Protein AF-K2C991-F1 (afdb_monomer)

Sequence (73 aa):
MTAENGFYLQPLNPSTPCHLVRIALPAQTNLYPEFSVGKHRLTIRFLTPNYFGAGKSTQAQGSTPFQLACCKI

Foldseek 3Di:
DKAFQQKDKDFDDLVDDQPDKDKDFDPPDQWDWDWDDDSTMIMIFIWRCDDPDPDHTHGHHGMGDMDIDRDDD

Radius of gyration: 13.3 Å; Cα contacts (8 Å, |Δi|>4): 141; chains: 1; bounding box: 30×27×34 Å

Structure (mmCIF, N/CA/C/O backbone):
data_AF-K2C991-F1
#
_entry.id   AF-K2C991-F1
#
loop_
_atom_site.group_PDB
_atom_site.id
_atom_site.type_symbol
_atom_site.label_atom_id
_atom_site.label_alt_id
_atom_site.label_comp_id
_atom_site.label_asym_id
_atom_site.label_entity_id
_atom_site.label_seq_id
_atom_site.pdbx_PDB_ins_code
_atom_site.Cartn_x
_atom_site.Cartn_y
_atom_site.Cartn_z
_atom_site.occupancy
_atom_site.B_iso_or_equiv
_atom_site.auth_seq_id
_atom_site.auth_comp_id
_atom_site.auth_asym_id
_atom_site.auth_atom_id
_atom_site.pdbx_PDB_model_num
ATOM 1 N N . MET A 1 1 ? 2.329 -12.212 1.487 1.00 94.50 1 MET A N 1
ATOM 2 C CA . MET A 1 1 ? 3.322 -11.209 1.924 1.00 94.50 1 MET A CA 1
ATOM 3 C C . MET A 1 1 ? 2.857 -10.608 3.234 1.00 94.50 1 MET A C 1
ATOM 5 O O . MET A 1 1 ? 1.688 -10.769 3.576 1.00 94.50 1 MET A O 1
ATOM 9 N N . THR A 1 2 ? 3.761 -9.945 3.949 1.00 96.06 2 THR A N 1
ATOM 10 C CA . THR A 1 2 ? 3.494 -9.408 5.283 1.00 96.06 2 THR A CA 1
ATOM 11 C C . THR A 1 2 ? 4.089 -8.011 5.394 1.00 96.06 2 THR A C 1
ATOM 13 O O . THR A 1 2 ? 5.246 -7.809 5.030 1.00 96.06 2 THR A O 1
ATOM 16 N N . ALA A 1 3 ? 3.278 -7.049 5.827 1.00 97.06 3 ALA A N 1
ATOM 17 C CA . ALA A 1 3 ? 3.706 -5.684 6.096 1.00 97.06 3 ALA A CA 1
ATOM 18 C C . ALA A 1 3 ? 3.945 -5.510 7.591 1.00 97.06 3 ALA A C 1
ATOM 20 O O . ALA A 1 3 ? 3.050 -5.788 8.389 1.00 97.06 3 ALA A O 1
ATOM 21 N N . GLU A 1 4 ? 5.125 -5.027 7.959 1.00 97.44 4 GLU A N 1
ATOM 22 C CA . GLU A 1 4 ? 5.493 -4.810 9.354 1.00 9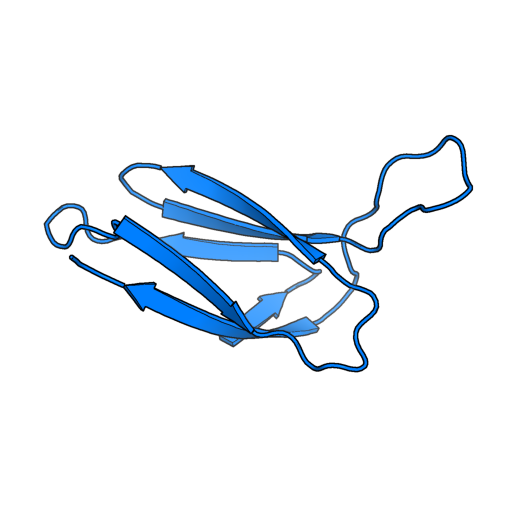7.44 4 GLU A CA 1
ATOM 23 C C . GLU A 1 4 ? 5.138 -3.387 9.767 1.00 97.44 4 GLU A C 1
ATOM 25 O O . GLU A 1 4 ? 5.463 -2.424 9.070 1.00 97.44 4 GLU A O 1
ATOM 30 N N . ASN A 1 5 ? 4.427 -3.256 10.887 1.00 96.44 5 ASN A N 1
ATOM 31 C CA . ASN A 1 5 ? 3.843 -1.993 11.346 1.00 96.44 5 ASN A CA 1
ATOM 32 C C . ASN A 1 5 ? 3.070 -1.271 10.235 1.00 96.44 5 ASN A C 1
ATOM 34 O O . ASN A 1 5 ? 3.252 -0.074 10.013 1.00 96.44 5 ASN A O 1
ATOM 38 N N . GLY A 1 6 ? 2.266 -2.026 9.482 1.00 96.25 6 GLY A N 1
ATOM 39 C CA . GLY A 1 6 ? 1.473 -1.494 8.376 1.00 96.25 6 GLY A CA 1
ATOM 40 C C . GLY A 1 6 ? 2.292 -0.953 7.201 1.00 96.25 6 GLY A C 1
ATOM 41 O O . GLY A 1 6 ? 1.732 -0.241 6.373 1.00 96.25 6 GLY A O 1
ATOM 42 N N . PHE A 1 7 ? 3.589 -1.257 7.100 1.00 97.50 7 PHE A N 1
ATOM 43 C CA . PHE A 1 7 ? 4.460 -0.785 6.026 1.00 97.50 7 PHE A CA 1
ATOM 44 C C . PHE A 1 7 ? 5.104 -1.945 5.264 1.00 97.50 7 PHE A C 1
ATOM 46 O O . PHE A 1 7 ? 5.595 -2.913 5.846 1.00 97.50 7 PHE A O 1
ATOM 53 N N . TYR A 1 8 ? 5.132 -1.832 3.939 1.00 97.44 8 TYR A N 1
ATOM 54 C CA . TYR A 1 8 ? 5.811 -2.777 3.064 1.00 97.44 8 TYR A CA 1
ATOM 55 C C . TYR A 1 8 ? 6.567 -2.046 1.959 1.00 97.44 8 TYR A C 1
ATOM 57 O O . TYR A 1 8 ? 6.046 -1.112 1.348 1.00 97.44 8 TYR A O 1
ATOM 65 N N . LEU A 1 9 ? 7.787 -2.500 1.675 1.00 95.81 9 LEU A N 1
ATOM 66 C CA . LEU A 1 9 ? 8.609 -2.013 0.576 1.00 95.81 9 LEU A CA 1
ATOM 67 C C . LEU A 1 9 ? 9.116 -3.199 -0.232 1.00 95.81 9 LEU A C 1
ATOM 69 O O . LEU A 1 9 ? 9.680 -4.142 0.321 1.00 95.81 9 LEU A O 1
ATOM 73 N N . GLN A 1 10 ? 8.962 -3.113 -1.548 1.00 93.56 10 GLN A N 1
ATOM 74 C CA . GLN A 1 10 ? 9.495 -4.090 -2.483 1.00 93.56 10 GLN A CA 1
ATOM 75 C C . GLN A 1 10 ? 10.261 -3.385 -3.607 1.00 93.56 10 GLN A C 1
ATOM 77 O O . GLN A 1 10 ? 9.712 -2.478 -4.243 1.00 93.56 10 GLN A O 1
ATOM 82 N N . PRO A 1 11 ? 11.505 -3.800 -3.904 1.00 92.38 11 PRO A N 1
ATOM 83 C CA . PRO A 1 11 ? 12.196 -3.344 -5.099 1.00 92.38 11 PRO A CA 1
ATOM 84 C C . PRO A 1 11 ? 11.467 -3.844 -6.353 1.00 92.38 11 PRO A C 1
ATOM 86 O O . PRO A 1 11 ? 11.040 -4.995 -6.433 1.00 92.38 11 PRO A O 1
ATOM 89 N N . LEU A 1 12 ? 11.334 -2.976 -7.350 1.00 89.50 12 LEU A N 1
ATOM 90 C CA . LEU A 1 12 ? 10.816 -3.335 -8.666 1.00 89.50 12 LEU A CA 1
ATOM 91 C C . LEU A 1 12 ? 11.986 -3.486 -9.631 1.00 89.50 12 LEU A C 1
ATOM 93 O O . LEU A 1 12 ? 12.904 -2.667 -9.633 1.00 89.50 12 LEU A O 1
ATOM 97 N N . ASN A 1 13 ? 11.947 -4.531 -10.455 1.00 86.56 13 ASN A N 1
ATOM 98 C CA . ASN A 1 13 ? 12.933 -4.726 -11.507 1.00 86.56 13 ASN A CA 1
ATOM 99 C C . ASN A 1 13 ? 12.613 -3.773 -12.675 1.00 86.56 13 ASN A C 1
ATOM 101 O O . ASN A 1 13 ? 11.587 -3.967 -13.326 1.00 86.56 13 ASN A O 1
ATOM 105 N N . PRO A 1 14 ? 13.472 -2.788 -12.997 1.00 82.50 14 PRO A N 1
ATOM 106 C CA . PRO A 1 14 ? 13.199 -1.834 -14.073 1.00 82.50 14 PRO A CA 1
ATOM 107 C C . PRO A 1 14 ? 13.099 -2.483 -15.458 1.00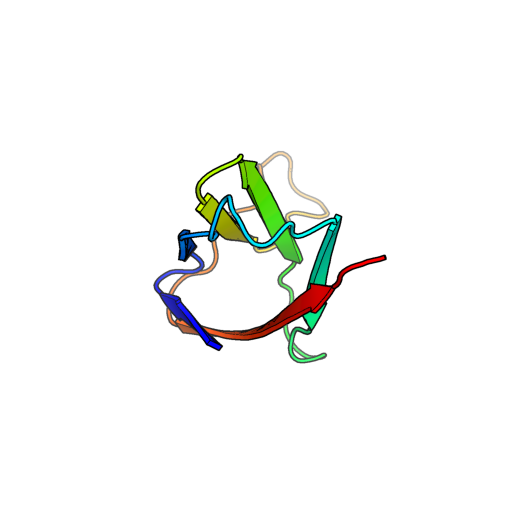 82.50 14 PRO A C 1
ATOM 109 O O . PRO A 1 14 ? 12.430 -1.944 -16.334 1.00 82.50 14 PRO A O 1
ATOM 112 N N . SER A 1 15 ? 13.741 -3.639 -15.655 1.00 85.50 15 SER A N 1
ATOM 113 C CA . SER A 1 15 ? 13.671 -4.420 -16.896 1.00 85.50 15 SER A CA 1
ATOM 114 C C . SER A 1 15 ? 12.381 -5.236 -17.005 1.00 85.50 15 SER A C 1
ATOM 116 O O . SER A 1 15 ? 12.121 -5.855 -18.031 1.00 85.50 15 SER A O 1
ATOM 118 N N . THR A 1 16 ? 11.581 -5.284 -15.937 1.00 83.75 16 THR A N 1
ATOM 119 C CA . THR A 1 16 ? 10.319 -6.019 -15.875 1.00 83.75 16 THR A CA 1
ATOM 120 C C . THR A 1 16 ? 9.196 -5.057 -15.491 1.00 83.75 16 THR A C 1
ATOM 122 O O . THR A 1 16 ? 8.936 -4.875 -14.301 1.00 83.75 16 THR A O 1
ATOM 125 N N . PRO A 1 17 ? 8.523 -4.423 -16.467 1.00 82.12 17 PRO A N 1
ATOM 126 C CA . PRO A 1 17 ? 7.530 -3.405 -16.163 1.00 82.12 17 PRO A CA 1
ATOM 127 C C . PRO A 1 17 ? 6.377 -3.992 -15.346 1.00 82.12 17 PRO A C 1
ATOM 129 O O . PRO A 1 17 ? 5.922 -5.110 -15.593 1.00 82.12 17 PRO A O 1
ATOM 132 N N . CYS A 1 18 ? 5.923 -3.217 -14.363 1.00 86.50 18 CYS A N 1
ATOM 133 C CA . CYS A 1 18 ? 4.728 -3.487 -13.580 1.00 86.50 18 CYS A CA 1
ATOM 134 C C . CYS A 1 18 ? 3.670 -2.461 -13.973 1.00 86.50 18 CYS A C 1
ATOM 136 O O . CYS A 1 18 ? 3.766 -1.307 -13.560 1.00 86.50 18 CYS A O 1
ATOM 138 N N . HIS A 1 19 ? 2.700 -2.848 -14.800 1.00 87.62 19 HIS A N 1
ATOM 139 C CA . HIS A 1 19 ? 1.675 -1.911 -15.274 1.00 87.62 19 HIS A CA 1
ATOM 140 C C . HIS A 1 19 ? 0.518 -1.783 -14.285 1.00 87.62 19 HIS A C 1
ATOM 142 O O . HIS A 1 19 ? -0.083 -0.718 -14.174 1.00 87.62 19 HIS A O 1
ATOM 148 N N . LEU A 1 20 ? 0.220 -2.856 -13.548 1.00 90.69 20 LEU A N 1
ATOM 149 C CA . LEU A 1 20 ? -0.855 -2.874 -12.566 1.00 90.69 20 LEU A CA 1
ATOM 150 C C . LEU A 1 20 ? -0.407 -3.585 -11.292 1.00 90.69 20 LEU A C 1
ATOM 152 O O . LEU A 1 20 ? 0.046 -4.727 -11.325 1.00 90.69 20 LEU A O 1
ATOM 156 N N . VAL A 1 21 ? -0.596 -2.915 -10.159 1.00 91.81 21 VAL A N 1
ATOM 157 C CA . VAL A 1 21 ? -0.429 -3.499 -8.828 1.00 91.81 21 VAL A CA 1
ATOM 158 C C . VAL A 1 21 ? -1.805 -3.877 -8.294 1.00 91.81 21 VAL A C 1
ATOM 160 O O . VAL A 1 21 ? -2.707 -3.043 -8.245 1.00 91.81 21 VAL A O 1
ATOM 163 N N . ARG A 1 22 ? -1.972 -5.135 -7.884 1.00 94.44 22 ARG A N 1
ATOM 164 C CA . ARG A 1 22 ? -3.185 -5.629 -7.222 1.00 94.44 22 ARG A CA 1
ATOM 165 C C . ARG A 1 22 ? -2.843 -6.091 -5.817 1.00 94.44 22 ARG A C 1
ATOM 167 O O . ARG A 1 22 ? -1.871 -6.822 -5.627 1.00 94.44 22 ARG A O 1
ATOM 174 N N . ILE A 1 23 ? -3.676 -5.697 -4.860 1.00 95.25 23 ILE A N 1
ATOM 175 C CA . ILE A 1 23 ? -3.610 -6.157 -3.476 1.00 95.25 23 ILE A CA 1
ATOM 176 C C . ILE A 1 23 ? -4.907 -6.866 -3.126 1.00 95.25 23 ILE A C 1
ATOM 178 O O . ILE A 1 23 ? -5.984 -6.372 -3.453 1.00 95.25 23 ILE A O 1
ATOM 182 N N . ALA A 1 24 ? -4.790 -7.994 -2.433 1.00 96.12 24 ALA A N 1
ATOM 183 C CA . ALA A 1 24 ? -5.905 -8.590 -1.714 1.00 96.12 24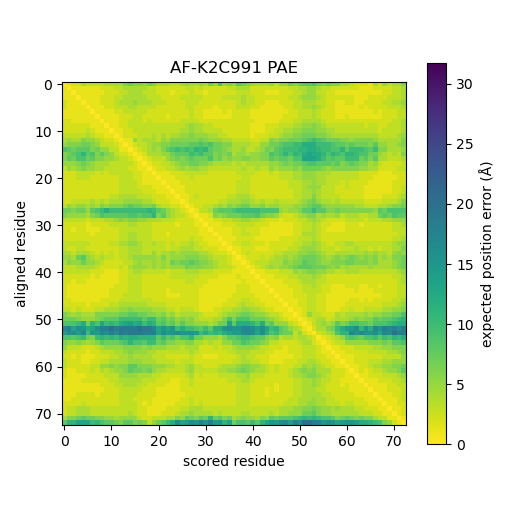 ALA A CA 1
ATOM 184 C C . ALA A 1 24 ? -5.616 -8.548 -0.211 1.00 96.12 24 ALA A C 1
ATOM 186 O O . ALA A 1 24 ? -4.541 -8.958 0.240 1.00 96.12 24 ALA A O 1
ATOM 187 N N . LEU A 1 25 ? -6.594 -8.043 0.537 1.00 95.06 25 LEU A N 1
ATOM 188 C CA . LEU A 1 25 ? -6.616 -8.021 1.993 1.00 95.06 25 LEU A CA 1
ATOM 189 C C . LEU A 1 25 ? -7.647 -9.030 2.512 1.00 95.06 25 LEU A C 1
ATOM 191 O O . LEU A 1 25 ? -8.624 -9.304 1.808 1.00 95.06 25 LEU A O 1
ATOM 195 N N . PRO A 1 26 ? -7.467 -9.578 3.727 1.00 92.50 26 PRO A N 1
ATOM 196 C CA . PRO A 1 26 ? -8.515 -10.361 4.367 1.00 92.50 26 PRO A CA 1
ATOM 197 C C . PRO A 1 26 ? -9.796 -9.526 4.511 1.00 92.50 26 PRO A C 1
ATOM 199 O O . PRO A 1 26 ? -9.751 -8.359 4.898 1.00 92.50 26 PRO A O 1
ATOM 202 N N . ALA A 1 27 ? -10.950 -10.131 4.219 1.00 88.25 27 ALA A N 1
ATOM 203 C CA . ALA A 1 27 ? -12.234 -9.425 4.184 1.00 88.25 27 ALA A CA 1
ATOM 204 C C . ALA A 1 27 ? -12.613 -8.782 5.530 1.00 88.25 27 ALA A C 1
ATOM 206 O O . ALA A 1 27 ? -13.357 -7.809 5.565 1.00 88.25 27 ALA A O 1
ATOM 207 N N . GLN A 1 28 ? -12.095 -9.317 6.637 1.00 88.19 28 GLN A N 1
ATOM 208 C CA . GLN A 1 28 ? -12.366 -8.832 7.988 1.00 88.19 28 GLN A CA 1
ATOM 209 C C . GLN A 1 28 ? -11.455 -7.665 8.414 1.00 88.19 28 GLN A C 1
ATOM 211 O O . GLN A 1 28 ? -11.595 -7.172 9.531 1.00 88.19 28 GLN A O 1
ATOM 216 N N . THR A 1 29 ? -10.512 -7.210 7.575 1.00 90.06 29 THR A N 1
ATOM 217 C CA . THR A 1 29 ? -9.660 -6.060 7.928 1.00 90.06 29 THR A CA 1
ATOM 218 C C . THR A 1 29 ? -10.378 -4.738 7.664 1.00 90.06 29 THR A C 1
ATOM 220 O O . THR A 1 29 ? -10.882 -4.519 6.567 1.00 90.06 29 THR A O 1
ATOM 223 N N . ASN A 1 30 ? -10.354 -3.819 8.633 1.00 93.06 30 ASN A N 1
ATOM 224 C CA . ASN A 1 30 ? -10.727 -2.416 8.423 1.00 93.06 30 ASN A CA 1
ATOM 225 C C . ASN A 1 30 ? -9.504 -1.604 7.964 1.00 93.06 30 ASN A C 1
ATOM 227 O O . ASN A 1 30 ? -9.128 -0.619 8.597 1.00 93.06 30 ASN A O 1
ATOM 231 N N . LEU A 1 31 ? -8.815 -2.086 6.931 1.00 95.75 31 LEU A N 1
ATOM 232 C CA . LEU A 1 31 ? -7.595 -1.480 6.408 1.00 95.75 31 LEU A CA 1
ATOM 233 C C . LEU A 1 31 ? -7.743 -1.216 4.917 1.00 95.75 31 LEU A C 1
ATOM 235 O O . LEU A 1 31 ? -8.351 -2.004 4.194 1.00 95.75 31 LEU A O 1
ATOM 239 N N . TYR A 1 32 ? -7.121 -0.142 4.448 1.00 95.44 32 TYR A N 1
ATOM 240 C CA . TYR A 1 32 ? -6.943 0.098 3.022 1.00 95.44 32 TYR A CA 1
ATOM 241 C C . TYR A 1 32 ? -5.471 0.386 2.705 1.00 95.44 32 TYR A C 1
ATOM 243 O O . TYR A 1 32 ? -4.761 0.963 3.535 1.00 95.44 32 TYR A O 1
ATOM 251 N N . PRO A 1 33 ? -4.981 -0.035 1.527 1.00 95.81 33 PRO A N 1
ATOM 252 C CA . PRO A 1 33 ? -3.626 0.267 1.103 1.00 95.81 33 PRO A CA 1
ATOM 253 C C . PRO A 1 33 ? -3.540 1.671 0.488 1.00 95.81 33 PRO A C 1
ATOM 255 O O . PRO A 1 33 ? -4.324 2.044 -0.382 1.00 95.81 33 PRO A O 1
ATOM 258 N N . GLU A 1 34 ? -2.527 2.422 0.896 1.00 96.31 34 GLU A N 1
ATOM 259 C CA . GLU A 1 34 ? -2.016 3.609 0.219 1.00 96.31 34 GLU A CA 1
ATOM 260 C C . GLU A 1 34 ? -0.725 3.223 -0.513 1.00 96.31 34 GLU A C 1
ATOM 262 O O . GLU A 1 34 ? 0.196 2.650 0.077 1.00 96.31 34 GLU A O 1
ATOM 267 N N . PHE A 1 35 ? -0.663 3.521 -1.811 1.00 94.00 35 PHE A N 1
ATOM 268 C CA . PHE A 1 35 ? 0.449 3.130 -2.673 1.00 94.00 35 PHE A CA 1
ATOM 269 C C . PHE A 1 35 ? 1.355 4.313 -2.996 1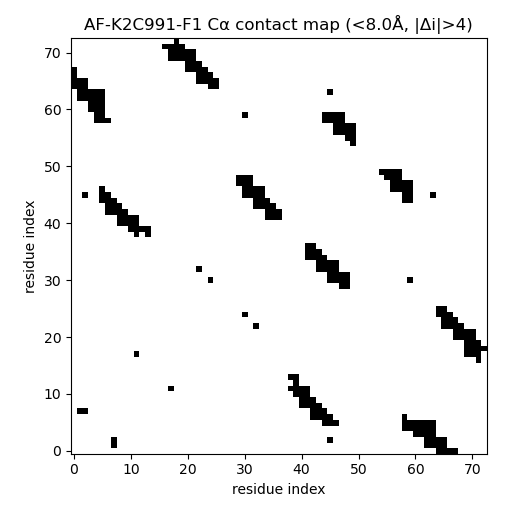.00 94.00 35 PHE A C 1
ATOM 271 O O . PHE A 1 35 ? 0.892 5.401 -3.332 1.00 94.00 35 PHE A O 1
ATOM 278 N N . SER A 1 36 ? 2.659 4.057 -3.015 1.00 93.00 36 SER A N 1
ATOM 279 C CA . SER A 1 36 ? 3.636 4.901 -3.696 1.00 93.00 36 SER A CA 1
ATOM 280 C C . SER A 1 36 ? 4.482 4.015 -4.602 1.00 93.00 36 SER A C 1
ATOM 282 O O . SER A 1 36 ? 5.206 3.139 -4.128 1.00 93.00 36 SER A O 1
ATOM 284 N N . VAL A 1 37 ? 4.353 4.200 -5.916 1.00 88.31 37 VAL A N 1
ATOM 285 C CA . VAL A 1 37 ? 5.028 3.370 -6.922 1.00 88.31 37 VAL A CA 1
ATOM 286 C C . VAL A 1 37 ? 5.950 4.247 -7.752 1.00 88.31 37 VAL A C 1
ATOM 288 O O . VAL A 1 37 ? 5.517 5.241 -8.329 1.00 88.31 37 VAL A O 1
ATOM 291 N N . GLY A 1 38 ? 7.225 3.879 -7.815 1.00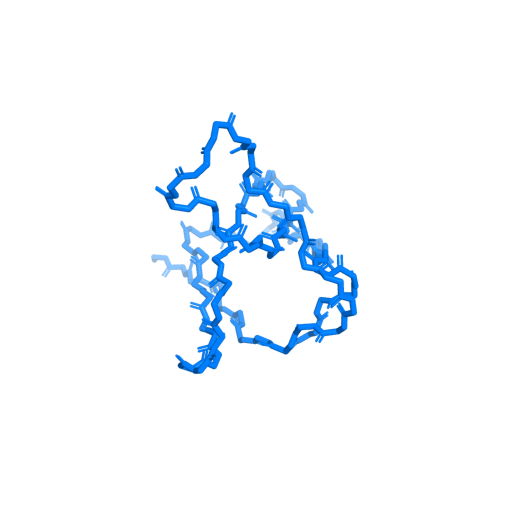 85.56 38 GLY A N 1
ATOM 292 C CA . GLY A 1 38 ? 8.211 4.501 -8.694 1.00 85.56 38 GLY A CA 1
ATOM 293 C C . GLY A 1 38 ? 8.914 3.467 -9.568 1.00 85.56 38 GLY A C 1
ATOM 294 O O . GLY A 1 38 ? 8.676 2.268 -9.454 1.00 85.56 38 GLY A O 1
ATOM 295 N N . LYS A 1 39 ? 9.857 3.924 -10.399 1.00 84.56 39 LYS A N 1
ATOM 296 C CA . LYS A 1 39 ? 10.624 3.063 -11.322 1.00 84.56 39 LYS A CA 1
ATOM 297 C C . LYS A 1 39 ? 11.347 1.895 -10.635 1.00 84.56 39 LYS A C 1
ATOM 299 O O . LYS A 1 39 ? 11.521 0.843 -11.236 1.00 84.56 39 LYS A O 1
ATOM 304 N N . HIS A 1 40 ? 11.791 2.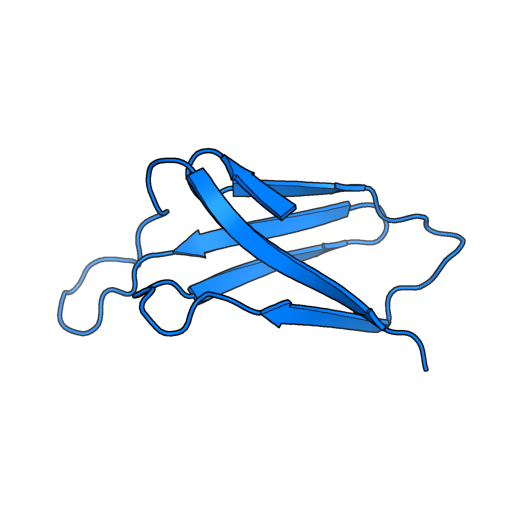095 -9.395 1.00 89.25 40 HIS A N 1
ATOM 305 C CA . HIS A 1 40 ? 12.674 1.159 -8.691 1.00 89.25 40 HIS A CA 1
ATOM 306 C C . HIS A 1 40 ? 12.036 0.493 -7.476 1.00 89.25 40 HIS A C 1
ATOM 308 O O . HIS A 1 40 ? 12.606 -0.449 -6.932 1.00 89.25 40 HIS A O 1
ATOM 314 N N . ARG A 1 41 ? 10.894 0.992 -6.997 1.00 92.81 41 ARG A N 1
ATOM 315 C CA . ARG A 1 41 ? 10.299 0.506 -5.751 1.00 92.81 41 ARG A CA 1
ATOM 316 C C . ARG A 1 41 ? 8.799 0.729 -5.703 1.00 92.81 41 ARG A C 1
ATOM 318 O O . ARG A 1 41 ? 8.295 1.747 -6.176 1.00 92.81 41 ARG A O 1
ATOM 325 N N . LEU A 1 42 ? 8.139 -0.227 -5.072 1.00 94.44 42 LEU A N 1
ATOM 326 C CA . LEU A 1 42 ? 6.767 -0.169 -4.611 1.00 94.44 42 LEU A CA 1
ATOM 327 C C . LEU A 1 42 ? 6.799 -0.032 -3.091 1.00 94.44 42 LEU A C 1
ATOM 329 O O . LEU A 1 42 ? 7.411 -0.854 -2.409 1.00 94.44 42 LEU A O 1
ATOM 333 N N . THR A 1 43 ? 6.114 0.976 -2.577 1.00 96.44 43 THR A N 1
ATOM 334 C CA . THR A 1 43 ? 5.864 1.163 -1.152 1.00 96.44 43 THR A CA 1
ATOM 335 C C . THR A 1 43 ? 4.363 1.092 -0.899 1.00 96.44 43 THR A C 1
ATOM 337 O O . THR A 1 43 ? 3.579 1.678 -1.650 1.00 96.44 43 THR A O 1
ATOM 340 N N . ILE A 1 44 ? 3.966 0.387 0.157 1.00 97.19 44 ILE A N 1
ATOM 341 C CA . ILE A 1 44 ? 2.571 0.220 0.566 1.00 97.19 44 ILE A CA 1
ATOM 342 C C . ILE A 1 44 ? 2.450 0.562 2.046 1.00 97.19 44 ILE A C 1
ATOM 344 O O . ILE A 1 44 ? 3.205 0.043 2.871 1.00 97.19 44 ILE A O 1
ATOM 348 N N . ARG A 1 45 ? 1.482 1.418 2.374 1.00 97.56 45 ARG A N 1
ATOM 349 C CA . ARG A 1 45 ? 1.069 1.709 3.747 1.00 97.56 45 ARG A CA 1
ATOM 350 C C . ARG A 1 45 ? -0.353 1.219 3.947 1.00 97.56 45 ARG A C 1
ATOM 352 O O . ARG A 1 45 ? -1.246 1.625 3.217 1.00 97.56 45 ARG A O 1
ATOM 359 N N . PHE A 1 46 ? -0.570 0.359 4.927 1.00 97.50 46 PHE A N 1
ATOM 360 C CA . PHE A 1 46 ? -1.901 -0.074 5.327 1.00 97.50 46 PHE A CA 1
ATOM 361 C C . PHE A 1 46 ? -2.424 0.882 6.386 1.00 97.50 46 PHE A C 1
ATOM 363 O O . PHE A 1 46 ? -1.779 1.085 7.417 1.00 97.50 46 PHE A O 1
ATOM 370 N N . LEU A 1 47 ? -3.565 1.501 6.107 1.00 96.75 47 LEU A N 1
ATOM 371 C CA . LEU A 1 47 ? -4.135 2.555 6.929 1.00 96.75 47 LEU A CA 1
ATOM 372 C C . LEU A 1 47 ? -5.494 2.132 7.483 1.00 96.75 47 LEU A C 1
ATOM 374 O O . LEU A 1 47 ? -6.313 1.567 6.757 1.00 96.75 47 LEU A O 1
ATOM 378 N N . THR A 1 48 ? -5.745 2.463 8.747 1.00 95.38 48 THR A N 1
ATOM 379 C CA . THR A 1 48 ? -7.080 2.429 9.337 1.00 95.38 48 THR A CA 1
ATOM 380 C C . THR A 1 48 ? -7.825 3.697 8.907 1.00 95.38 48 THR A C 1
ATOM 382 O O . THR A 1 48 ? -7.349 4.806 9.180 1.00 95.38 48 THR A O 1
ATOM 385 N N . PRO A 1 49 ? -8.974 3.569 8.229 1.00 93.44 49 PRO A N 1
ATOM 386 C CA . PRO A 1 49 ? -9.755 4.705 7.769 1.00 93.44 49 PRO A CA 1
ATOM 387 C C . PRO A 1 49 ? -10.374 5.464 8.943 1.00 93.44 49 PRO A C 1
ATOM 389 O O . PRO A 1 49 ? -10.929 4.872 9.869 1.00 93.44 49 PRO A O 1
ATOM 392 N N . ASN A 1 50 ? -10.312 6.793 8.878 1.00 92.56 50 ASN A N 1
ATOM 393 C CA . ASN A 1 50 ? -11.063 7.669 9.769 1.00 92.56 50 ASN A CA 1
ATOM 394 C C . ASN A 1 50 ? -12.302 8.199 9.037 1.00 92.56 50 ASN A C 1
ATOM 396 O O . ASN A 1 50 ? -12.216 9.176 8.301 1.00 92.56 50 ASN A O 1
ATOM 400 N N . TYR A 1 51 ? -13.439 7.521 9.200 1.00 86.19 51 TYR A N 1
ATOM 401 C CA . TYR A 1 51 ? -14.656 7.831 8.440 1.00 86.19 51 TYR A CA 1
ATOM 402 C C . TYR A 1 51 ? -15.424 9.056 8.949 1.00 86.19 51 TYR A C 1
ATOM 404 O O . TYR A 1 51 ? -16.069 9.737 8.159 1.00 86.19 51 TYR A O 1
ATOM 412 N N . PHE A 1 52 ? -15.381 9.325 10.258 1.00 85.75 52 PHE A N 1
ATOM 413 C CA . PHE A 1 52 ? -16.277 10.293 10.909 1.00 85.75 52 PHE A CA 1
ATOM 414 C C . PHE A 1 52 ? -15.551 11.343 11.763 1.00 85.75 52 PHE A C 1
ATOM 41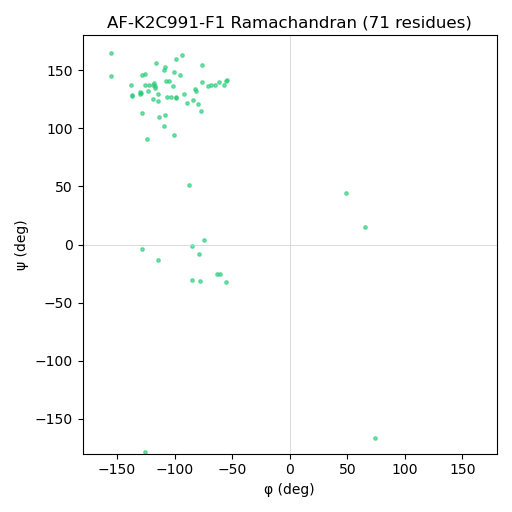6 O O . PHE A 1 52 ? -16.193 12.234 12.313 1.00 85.75 52 PHE A O 1
ATOM 423 N N . GLY A 1 53 ? -14.227 11.251 11.908 1.00 81.75 53 GLY A N 1
ATOM 424 C CA . GLY A 1 53 ? -13.426 12.215 12.659 1.00 81.75 53 GLY A CA 1
ATOM 425 C C . GLY A 1 53 ? -12.748 13.255 11.764 1.00 81.75 53 GLY A C 1
ATOM 426 O O . GLY A 1 53 ? -12.492 13.016 10.591 1.00 81.75 53 GLY A O 1
ATOM 427 N N . ALA A 1 54 ? -12.355 14.390 12.349 1.00 78.88 54 ALA A N 1
ATOM 428 C CA . ALA A 1 54 ? -11.572 15.435 11.669 1.00 78.88 54 ALA A CA 1
ATOM 429 C C . ALA A 1 54 ? -10.079 15.074 11.466 1.00 78.88 54 ALA A C 1
ATOM 431 O O . ALA A 1 54 ? -9.284 15.901 11.020 1.00 78.88 54 ALA A O 1
ATOM 432 N N . GLY A 1 55 ? -9.668 13.861 11.847 1.00 86.00 55 GLY A N 1
ATOM 433 C CA . GLY A 1 55 ? -8.282 13.399 11.780 1.00 86.00 55 GLY A CA 1
ATOM 434 C C . GLY A 1 55 ? -7.963 12.654 10.484 1.00 86.00 55 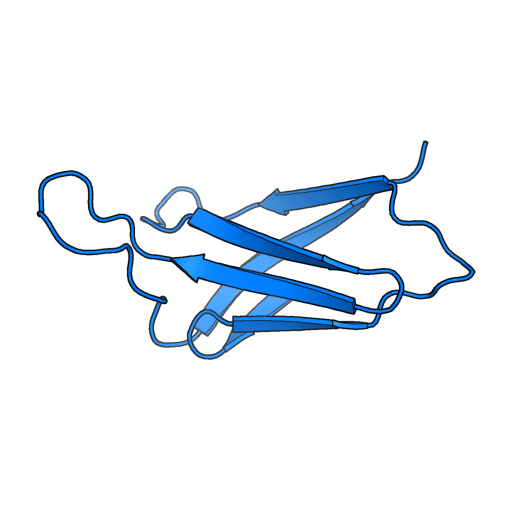GLY A C 1
ATOM 435 O O . GLY A 1 55 ? -8.850 12.159 9.797 1.00 86.00 55 GLY A O 1
ATOM 436 N N . LYS A 1 56 ? -6.673 12.503 10.179 1.00 90.50 56 LYS A N 1
ATOM 437 C CA . LYS A 1 56 ? -6.210 11.686 9.047 1.00 90.50 56 LYS A CA 1
ATOM 438 C C . LYS A 1 56 ? -6.292 10.193 9.378 1.00 90.50 56 LYS A C 1
ATOM 440 O O . LYS A 1 56 ? -6.188 9.817 10.545 1.00 90.50 56 LYS A O 1
ATOM 445 N N . SER A 1 57 ? -6.419 9.353 8.351 1.00 94.81 57 SER A N 1
ATOM 446 C CA . SER A 1 57 ? -6.211 7.907 8.483 1.00 94.81 57 SER A CA 1
ATOM 447 C C . SER A 1 57 ? -4.835 7.617 9.084 1.00 94.81 57 SER A C 1
ATOM 449 O O . SER A 1 57 ? -3.849 8.293 8.769 1.00 94.81 57 SER A O 1
ATOM 451 N N . THR A 1 58 ? -4.763 6.616 9.953 1.00 95.12 58 THR A N 1
ATOM 452 C CA . THR A 1 58 ? -3.545 6.263 10.692 1.00 95.12 58 THR A CA 1
ATOM 453 C C . THR A 1 58 ? -2.969 4.955 10.181 1.00 95.12 58 THR A C 1
ATOM 455 O O . THR A 1 58 ? -3.694 4.096 9.694 1.00 95.12 58 THR A O 1
ATOM 458 N N . GLN A 1 59 ? -1.650 4.793 10.263 1.00 96.75 59 GLN A N 1
ATOM 459 C CA . GLN A 1 59 ? -1.007 3.554 9.835 1.00 96.75 59 GLN A CA 1
ATOM 460 C C . GLN A 1 59 ? -1.323 2.417 10.805 1.00 96.75 59 GLN A C 1
ATOM 462 O O . GLN A 1 59 ? -1.267 2.602 12.025 1.00 96.75 59 GLN A O 1
ATOM 467 N N . ALA A 1 60 ? -1.632 1.250 10.242 1.00 96.06 60 ALA A N 1
ATOM 468 C CA . ALA A 1 60 ? -1.842 0.029 10.997 1.00 96.06 60 ALA A CA 1
ATOM 469 C C . ALA A 1 60 ? -0.620 -0.270 11.873 1.00 96.06 60 ALA A C 1
ATOM 471 O O . ALA A 1 60 ? 0.524 -0.081 11.459 1.00 96.06 60 ALA A O 1
ATOM 472 N N . GLN A 1 61 ? -0.870 -0.740 13.088 1.00 94.31 61 GLN A N 1
ATOM 473 C CA . GLN A 1 61 ? 0.174 -1.212 13.990 1.00 94.31 61 GLN A CA 1
ATOM 474 C C . GLN A 1 61 ? 0.307 -2.730 13.846 1.00 94.31 61 GLN A C 1
ATOM 476 O O . GLN A 1 61 ? -0.686 -3.423 13.621 1.00 94.31 61 GLN A O 1
ATOM 481 N N . GLY A 1 62 ? 1.525 -3.250 13.991 1.00 92.38 62 GLY A N 1
ATOM 482 C CA . GLY A 1 62 ? 1.788 -4.682 13.883 1.00 92.38 62 GLY A CA 1
ATOM 483 C C . GLY A 1 62 ? 1.747 -5.239 12.456 1.00 92.38 62 GLY A C 1
ATOM 484 O O . GLY A 1 62 ? 1.807 -4.514 11.459 1.00 92.38 62 GLY A O 1
ATOM 485 N N . SER A 1 63 ? 1.711 -6.567 12.385 1.00 95.31 63 SER A N 1
ATOM 486 C CA . SER A 1 63 ? 1.894 -7.336 11.158 1.00 95.31 63 SER A CA 1
ATOM 487 C C . SER A 1 63 ? 0.584 -7.459 10.370 1.00 95.31 63 SER A C 1
ATOM 489 O O . SER A 1 63 ? -0.428 -7.918 10.898 1.00 95.31 63 SER A O 1
ATOM 491 N N . THR A 1 64 ? 0.583 -7.040 9.102 1.00 95.50 64 THR A N 1
ATOM 492 C CA . THR A 1 64 ? -0.587 -7.105 8.208 1.00 95.50 64 THR A CA 1
ATOM 493 C C . THR A 1 64 ? -0.325 -8.093 7.067 1.00 95.50 64 THR A C 1
ATOM 495 O O . THR A 1 64 ? 0.494 -7.795 6.192 1.00 95.50 64 THR A O 1
ATOM 498 N N . PRO A 1 65 ? -0.988 -9.264 7.036 1.00 96.56 65 PRO A N 1
ATOM 499 C CA . PRO A 1 65 ? -0.866 -10.204 5.929 1.00 96.56 65 PRO A CA 1
ATOM 500 C C . PRO A 1 65 ? -1.675 -9.732 4.715 1.00 96.56 65 PRO A C 1
ATOM 502 O O . PRO A 1 65 ? -2.805 -9.261 4.840 1.00 96.56 65 PRO A O 1
ATOM 505 N N . PHE A 1 66 ? -1.108 -9.894 3.522 1.00 96.62 66 PHE A N 1
ATOM 506 C CA . PHE A 1 66 ? -1.753 -9.520 2.262 1.00 96.62 66 PHE A CA 1
ATOM 507 C C . PHE A 1 66 ? -1.207 -10.329 1.079 1.00 96.62 66 PHE A C 1
ATOM 509 O O . PHE A 1 66 ? -0.139 -10.952 1.151 1.00 96.62 66 PHE A O 1
ATOM 516 N N . GLN A 1 67 ? -1.921 -10.298 -0.044 1.00 97.25 67 GLN A N 1
ATOM 517 C CA . GLN A 1 67 ? -1.431 -10.815 -1.323 1.00 97.25 67 GLN A CA 1
ATOM 518 C C . GLN A 1 67 ? -1.111 -9.658 -2.264 1.00 97.25 67 GLN A C 1
ATOM 520 O O . GLN A 1 67 ? -1.858 -8.684 -2.313 1.00 97.25 67 GLN A O 1
ATOM 525 N N . LEU A 1 68 ? -0.019 -9.787 -3.016 1.00 95.38 68 LEU A N 1
ATOM 526 C CA . LEU A 1 68 ? 0.427 -8.827 -4.021 1.00 95.38 68 LEU A CA 1
ATOM 527 C C . LEU A 1 68 ? 0.544 -9.530 -5.365 1.00 95.38 68 LEU A C 1
ATOM 529 O O . LEU A 1 68 ? 1.192 -10.572 -5.462 1.00 95.38 68 LEU A O 1
ATOM 533 N N . ALA A 1 69 ? -0.013 -8.917 -6.401 1.00 93.31 69 ALA A N 1
ATOM 534 C CA . ALA A 1 69 ? 0.261 -9.283 -7.779 1.00 93.31 69 ALA A CA 1
ATOM 535 C C . ALA A 1 69 ? 0.722 -8.054 -8.563 1.00 93.31 69 ALA A C 1
ATOM 537 O O . ALA A 1 69 ? 0.162 -6.965 -8.437 1.00 93.31 69 ALA A O 1
ATOM 538 N N . CYS A 1 70 ? 1.746 -8.259 -9.384 1.00 90.69 70 CYS A N 1
ATOM 539 C CA . CYS A 1 70 ? 2.209 -7.299 -10.369 1.00 90.69 70 CYS A CA 1
ATOM 540 C C . CYS A 1 70 ? 1.833 -7.828 -11.755 1.00 90.69 70 CYS A C 1
ATOM 542 O O . CYS A 1 70 ? 2.350 -8.859 -12.190 1.00 90.69 70 CYS A O 1
ATOM 544 N N . CYS A 1 71 ? 0.897 -7.159 -12.418 1.00 89.94 71 CYS A N 1
ATOM 545 C CA . CYS A 1 71 ? 0.371 -7.572 -13.710 1.00 89.94 71 CYS A CA 1
ATOM 546 C C . CYS A 1 71 ? 1.012 -6.762 -14.841 1.00 89.94 71 CYS A C 1
ATOM 548 O O . CYS A 1 71 ? 1.366 -5.587 -14.688 1.00 89.94 71 CYS A O 1
ATOM 550 N N . LYS A 1 72 ? 1.139 -7.424 -15.987 1.00 87.25 72 LYS A N 1
ATOM 551 C CA . LYS A 1 72 ? 1.646 -6.869 -17.240 1.00 87.25 72 LYS A CA 1
ATOM 552 C C . LYS A 1 72 ? 0.519 -6.897 -18.266 1.00 87.25 72 LYS A C 1
ATOM 554 O O . LYS A 1 72 ? -0.424 -7.670 -18.102 1.00 87.25 72 LYS A O 1
ATOM 559 N N . ILE A 1 73 ? 0.632 -6.026 -19.260 1.00 78.94 73 ILE A N 1
ATOM 560 C CA . ILE A 1 73 ? -0.262 -5.972 -20.421 1.00 78.94 73 ILE A CA 1
ATOM 561 C C . ILE A 1 73 ? 0.447 -6.724 -21.538 1.00 78.94 73 ILE A C 1
ATOM 563 O O . ILE A 1 73 ? 1.693 -6.575 -21.589 1.00 78.94 73 ILE A O 1
#

Solvent-accessible surface area (backbone atoms only — not comparable to full-atom values): 4371 Å² total; per-residue (Å²): 92,71,16,58,52,16,36,39,77,44,80,42,56,71,93,54,74,68,77,40,83,46,76,48,68,62,88,88,56,76,59,46,80,47,79,48,80,56,76,54,33,40,37,38,37,31,23,34,76,50,89,86,56,100,56,75,60,42,70,34,77,48,78,40,66,37,45,80,47,73,38,71,130

Nearest PDB structures (foldseek):
  5dko-assembly1_A-2  TM=8.067E-01  e=1.558E-03  Escherichia coli K-12
  7qpg-assembly1_W  TM=5.563E-01  e=4.370E+00  Homo sapiens
  9deq-assembly1_A  TM=3.043E-01  e=4.113E+00  Homo sapiens

Mean predicted aligned error: 3.76 Å

pLDDT: mean 92.07, std 4.89, range [78.88, 97.56]

Secondary structure (DSSP, 8-stat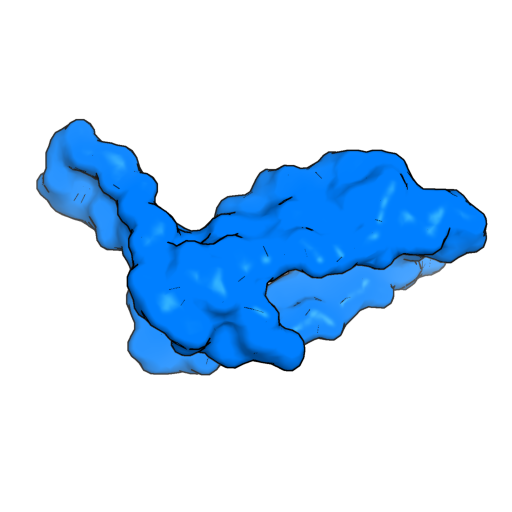e):
-EEBTTEEEEE--TTS---EEEEE--TT---EEEEEE-SSEEEEEEEE--SSSSSPPEEPPS-EE-EEEEE--